Protein AF-A0A8J2K9Z7-F1 (afdb_monomer_lite)

Foldseek 3Di:
DDPPDLLFDPVLCVLVVVVVVVLVVQLVVCVVVVPVQSLLSSCVVLQCADQSKHALVSNLVSCPPSGDPLLSVLLSVQLQVQCVVVPGMAHNPHPSVSSVSSVVSSVVCSSVSRNVSPVD

Structure (mmCIF, N/CA/C/O backbone):
data_AF-A0A8J2K9Z7-F1
#
_entry.id   AF-A0A8J2K9Z7-F1
#
loop_
_atom_site.group_PDB
_atom_site.id
_atom_site.type_symbol
_atom_site.label_atom_id
_atom_site.label_alt_id
_atom_site.label_comp_id
_atom_site.label_asym_id
_atom_site.label_entity_id
_atom_site.label_seq_id
_atom_site.pdbx_PDB_ins_code
_atom_site.Cartn_x
_atom_site.Cartn_y
_atom_site.Cartn_z
_atom_site.occupancy
_atom_site.B_iso_or_equiv
_atom_site.auth_seq_id
_atom_site.auth_comp_id
_atom_site.auth_asym_id
_atom_site.auth_atom_id
_atom_site.pdbx_PDB_model_num
ATOM 1 N N . MET A 1 1 ? -10.405 -29.366 17.379 1.00 35.78 1 MET A N 1
ATOM 2 C CA . MET A 1 1 ? -9.285 -28.418 17.235 1.00 35.78 1 MET A CA 1
ATOM 3 C C . MET A 1 1 ? -9.910 -27.042 17.168 1.00 35.78 1 MET A C 1
ATOM 5 O O . MET A 1 1 ? -10.552 -26.728 16.178 1.00 35.78 1 MET A O 1
ATOM 9 N N . ILE A 1 2 ? -9.895 -26.342 18.298 1.00 34.09 2 ILE A N 1
ATOM 10 C CA . ILE A 1 2 ? -10.488 -25.017 18.473 1.00 34.09 2 ILE A CA 1
ATOM 11 C C . ILE A 1 2 ? -9.358 -24.040 18.158 1.00 34.09 2 ILE A C 1
ATOM 13 O O . ILE A 1 2 ? -8.283 -24.166 18.738 1.00 34.09 2 ILE A O 1
ATOM 17 N N . ILE A 1 3 ? -9.560 -23.146 17.193 1.00 38.78 3 ILE A N 1
ATOM 18 C CA . ILE A 1 3 ? -8.628 -22.043 16.952 1.00 38.78 3 ILE A CA 1
ATOM 19 C C . ILE A 1 3 ? -8.895 -21.029 18.068 1.00 38.78 3 ILE A C 1
ATOM 21 O O . ILE A 1 3 ? -9.801 -20.206 17.965 1.00 38.78 3 ILE A O 1
ATOM 25 N N . GLU A 1 4 ? -8.180 -21.162 19.182 1.00 43.41 4 GLU A N 1
ATOM 26 C CA . GLU A 1 4 ? -8.086 -20.119 20.201 1.00 43.41 4 GLU A CA 1
ATOM 27 C C . GLU A 1 4 ? -6.986 -19.133 19.781 1.00 43.41 4 GLU A C 1
ATOM 29 O O . GLU A 1 4 ? -5.875 -19.543 19.452 1.00 43.41 4 GLU A O 1
ATOM 34 N N . HIS A 1 5 ? -7.329 -17.841 19.822 1.00 41.16 5 HIS A N 1
ATOM 35 C CA . HIS A 1 5 ? -6.440 -16.673 19.748 1.00 41.16 5 HIS A CA 1
ATOM 36 C C . HIS A 1 5 ? -5.947 -16.219 18.363 1.00 41.16 5 HIS A C 1
ATOM 38 O O . HIS A 1 5 ? -4.754 -16.212 18.080 1.00 41.16 5 HIS A O 1
ATOM 44 N N . ALA A 1 6 ? -6.862 -15.655 17.566 1.00 42.09 6 ALA A N 1
ATOM 45 C CA . ALA A 1 6 ? -6.527 -14.424 16.847 1.00 42.09 6 ALA A CA 1
ATOM 46 C C . ALA A 1 6 ? -6.700 -13.259 17.837 1.00 42.09 6 ALA A C 1
ATOM 48 O O . ALA A 1 6 ? -7.759 -13.105 18.444 1.00 42.09 6 ALA A O 1
ATOM 49 N N . HIS A 1 7 ? -5.634 -12.502 18.071 1.00 45.41 7 HIS A N 1
ATOM 50 C CA . HIS A 1 7 ? -5.549 -11.464 19.100 1.00 45.41 7 HIS A CA 1
ATOM 51 C C . HIS A 1 7 ? -5.828 -10.041 18.579 1.00 45.41 7 HIS A C 1
ATOM 53 O O . HIS A 1 7 ? -5.523 -9.076 19.286 1.00 45.41 7 HIS A O 1
ATOM 59 N N . GLY A 1 8 ? -6.480 -9.935 17.414 1.00 51.53 8 GLY A N 1
ATOM 60 C CA . GLY A 1 8 ? -7.026 -8.700 16.847 1.00 51.53 8 GLY A CA 1
ATOM 61 C C . GLY A 1 8 ? -8.549 -8.637 17.005 1.00 51.53 8 GLY A C 1
ATOM 62 O O . GLY A 1 8 ? -9.208 -9.673 17.111 1.00 51.53 8 GLY A O 1
ATOM 63 N N . SER A 1 9 ? -9.133 -7.432 17.035 1.00 63.84 9 SER A N 1
ATOM 64 C CA . SER A 1 9 ? -10.600 -7.305 17.073 1.00 63.84 9 SER A CA 1
ATOM 65 C C . SER A 1 9 ? -11.218 -7.989 15.844 1.00 63.84 9 SER A C 1
ATOM 67 O O . SER A 1 9 ? -10.795 -7.691 14.722 1.00 63.84 9 SER A O 1
ATOM 69 N N . PRO A 1 10 ? -12.230 -8.864 16.010 1.00 68.69 10 PRO A N 1
ATOM 70 C CA . PRO A 1 10 ? -12.949 -9.490 14.898 1.00 68.69 10 PRO A CA 1
ATOM 71 C C . PRO A 1 10 ? -13.493 -8.482 13.877 1.00 68.69 10 PRO A C 1
ATOM 73 O O . PRO A 1 10 ? -13.599 -8.795 12.695 1.00 68.69 10 PRO A O 1
ATOM 76 N N . GLU A 1 11 ? -13.802 -7.262 14.321 1.00 70.88 11 GLU A N 1
ATOM 77 C CA . GLU A 1 11 ? -14.280 -6.164 13.477 1.00 70.88 11 GLU A CA 1
ATOM 78 C C . GLU A 1 11 ? -13.169 -5.637 12.557 1.00 70.88 11 GLU A C 1
ATOM 80 O O . GLU A 1 11 ? -13.410 -5.425 11.371 1.00 70.88 11 GLU A O 1
ATOM 85 N N . CYS A 1 12 ? -11.934 -5.528 13.069 1.00 76.19 12 CYS A N 1
ATOM 86 C CA . CYS A 1 12 ? -10.768 -5.145 12.269 1.00 76.19 12 CYS A CA 1
ATOM 87 C C . CYS A 1 12 ? -10.504 -6.150 11.155 1.00 76.19 12 CYS A C 1
ATOM 89 O O . CYS A 1 12 ? -10.353 -5.783 9.994 1.00 76.19 12 CYS A O 1
ATOM 91 N N . LEU A 1 13 ? -10.473 -7.434 11.521 1.00 76.06 13 LEU A N 1
ATOM 92 C CA . LEU A 1 13 ? -10.201 -8.515 10.582 1.00 76.06 13 LEU A CA 1
ATOM 93 C C . LEU A 1 13 ? -11.316 -8.643 9.539 1.00 76.06 13 LEU A C 1
ATOM 95 O O . LEU A 1 13 ? -11.035 -8.992 8.398 1.00 76.06 13 LEU A O 1
ATOM 99 N N . ALA A 1 14 ? -12.562 -8.321 9.895 1.00 82.31 14 ALA A N 1
ATOM 100 C CA . ALA A 1 14 ? -13.673 -8.298 8.949 1.00 82.31 14 ALA A CA 1
ATOM 101 C C . ALA A 1 14 ? -13.599 -7.113 7.968 1.00 82.31 14 ALA A C 1
ATOM 103 O O . ALA A 1 14 ? -13.852 -7.301 6.779 1.00 82.31 14 ALA A O 1
ATOM 104 N N . GLU A 1 15 ? -13.262 -5.902 8.432 1.00 82.69 15 GLU A N 1
ATOM 105 C CA . GLU A 1 15 ? -13.052 -4.747 7.546 1.00 82.69 15 GLU A CA 1
ATOM 106 C C . GLU A 1 15 ? -11.866 -4.977 6.611 1.00 82.69 15 GLU A C 1
ATOM 108 O O . GLU A 1 15 ? -12.018 -4.883 5.393 1.00 82.69 15 GLU A O 1
ATOM 113 N N . LEU A 1 16 ? -10.717 -5.340 7.181 1.00 83.94 16 LEU A N 1
ATOM 114 C CA . LEU A 1 16 ? -9.492 -5.585 6.437 1.00 83.94 16 LEU A CA 1
ATOM 115 C C . LEU A 1 16 ? -9.638 -6.780 5.489 1.00 83.94 16 LEU A C 1
ATOM 117 O O . LEU A 1 16 ? -9.199 -6.701 4.350 1.00 83.94 16 LEU A O 1
ATOM 121 N N . GLY A 1 17 ? -10.291 -7.861 5.925 1.00 85.56 17 GLY A N 1
ATOM 122 C CA . GLY A 1 17 ? -10.502 -9.064 5.120 1.00 85.56 17 GLY A CA 1
ATOM 123 C C . GLY A 1 17 ? -11.239 -8.785 3.810 1.00 85.56 17 GLY A C 1
ATOM 124 O O . GLY A 1 17 ? -10.820 -9.273 2.768 1.00 85.56 17 GLY A O 1
ATOM 125 N N . ARG A 1 18 ? -12.272 -7.928 3.832 1.00 86.06 18 ARG A N 1
ATOM 126 C CA . ARG A 1 18 ? -12.992 -7.537 2.605 1.00 86.06 18 ARG A CA 1
ATOM 127 C C . ARG A 1 18 ? -12.099 -6.804 1.607 1.00 86.06 18 ARG A C 1
ATOM 129 O O . ARG A 1 18 ? -12.201 -7.056 0.413 1.00 86.06 18 ARG A O 1
ATOM 136 N N . GLU A 1 19 ? -11.237 -5.909 2.084 1.00 88.56 19 GLU A N 1
ATOM 137 C CA . GLU A 1 19 ? -10.293 -5.206 1.207 1.00 88.56 19 GLU A CA 1
ATOM 138 C C . GLU A 1 19 ? -9.169 -6.135 0.732 1.00 88.56 19 GLU A C 1
ATOM 140 O O . GLU A 1 19 ? -8.747 -6.053 -0.418 1.00 88.56 19 GLU A O 1
ATOM 145 N N . LEU A 1 20 ? -8.716 -7.065 1.578 1.00 87.81 20 LEU A N 1
ATOM 146 C CA . LEU A 1 20 ? -7.713 -8.060 1.201 1.00 87.81 20 LEU A CA 1
ATOM 147 C C . LEU A 1 2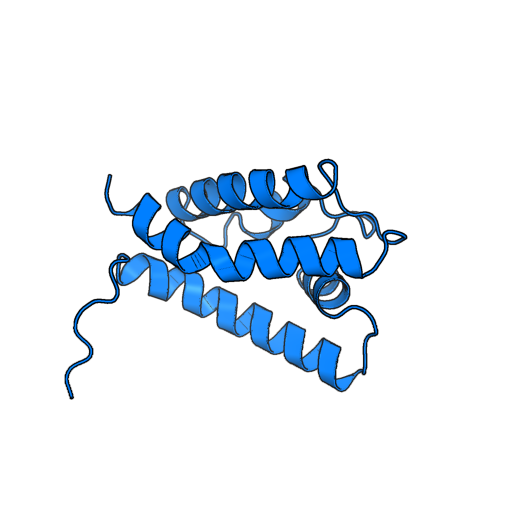0 ? -8.209 -9.007 0.112 1.00 87.81 20 LEU A C 1
ATOM 149 O O . LEU A 1 20 ? -7.418 -9.352 -0.759 1.00 87.81 20 LEU A O 1
ATOM 153 N N . ASP A 1 21 ? -9.490 -9.380 0.107 1.00 89.50 21 ASP A N 1
ATOM 154 C CA . ASP A 1 21 ? -10.071 -10.182 -0.975 1.00 89.50 21 ASP A CA 1
ATOM 155 C C . ASP A 1 21 ? -9.989 -9.448 -2.328 1.00 89.50 21 ASP A C 1
ATOM 157 O O . ASP A 1 21 ? -9.654 -10.053 -3.349 1.00 89.50 21 ASP A O 1
ATOM 161 N N . VAL A 1 22 ? -10.243 -8.131 -2.339 1.00 89.69 22 VAL A N 1
ATOM 162 C CA . VAL A 1 22 ? -10.120 -7.289 -3.545 1.00 89.69 22 VAL A CA 1
ATOM 163 C C . VAL A 1 22 ? -8.663 -7.214 -3.999 1.00 89.69 22 VAL A C 1
ATOM 165 O O . VAL A 1 22 ? -8.361 -7.498 -5.158 1.00 89.69 22 VAL A O 1
ATOM 168 N N . VAL A 1 23 ? -7.748 -6.910 -3.077 1.00 92.12 23 VAL A N 1
ATOM 169 C CA . VAL A 1 23 ? -6.309 -6.824 -3.366 1.00 92.12 23 VAL A CA 1
ATOM 170 C C . VAL A 1 23 ? -5.759 -8.170 -3.849 1.00 92.12 23 VAL A C 1
ATOM 172 O O . VAL A 1 23 ? -4.943 -8.205 -4.770 1.00 92.12 23 VAL A O 1
ATOM 175 N N . TRP A 1 24 ? -6.220 -9.285 -3.275 1.00 93.06 24 TRP A N 1
ATOM 176 C CA . TRP A 1 24 ? -5.821 -10.630 -3.683 1.00 93.06 24 TRP A CA 1
ATOM 177 C C . TRP A 1 24 ? -6.277 -10.954 -5.107 1.00 93.06 24 TRP A C 1
ATOM 179 O O . TRP A 1 24 ? -5.483 -11.453 -5.902 1.00 93.06 24 TRP A O 1
ATOM 189 N N . ALA A 1 25 ? -7.513 -10.604 -5.473 1.00 95.50 25 ALA A N 1
ATOM 190 C CA . ALA A 1 25 ? -7.996 -10.774 -6.842 1.00 95.50 25 ALA A CA 1
ATOM 191 C C . ALA A 1 25 ? -7.156 -9.964 -7.850 1.00 95.50 25 ALA A C 1
ATOM 193 O O . ALA A 1 25 ? -6.818 -10.459 -8.930 1.00 95.50 25 ALA A O 1
ATOM 194 N N . THR A 1 26 ? -6.761 -8.740 -7.490 1.00 96.44 26 THR A N 1
ATOM 195 C CA . THR A 1 26 ? -5.871 -7.911 -8.316 1.00 96.44 26 THR A CA 1
ATOM 196 C C . THR A 1 26 ? -4.468 -8.516 -8.424 1.00 96.44 26 THR A C 1
ATOM 198 O O . THR A 1 26 ? -3.901 -8.559 -9.519 1.00 96.44 26 THR A O 1
ATOM 201 N N . TRP A 1 27 ? -3.928 -9.053 -7.328 1.00 95.56 27 TRP A N 1
ATOM 202 C CA . TRP A 1 27 ? -2.656 -9.775 -7.318 1.00 95.56 27 TRP A CA 1
ATOM 203 C C . TRP A 1 27 ? -2.689 -11.006 -8.237 1.00 95.56 27 TRP A C 1
ATOM 205 O O . TRP A 1 27 ? -1.786 -11.196 -9.054 1.00 95.56 27 TRP A O 1
ATOM 215 N N . GLU A 1 28 ? -3.749 -11.817 -8.171 1.00 97.06 28 GLU A N 1
ATOM 216 C CA . GLU A 1 28 ? -3.953 -12.966 -9.062 1.00 97.06 28 GLU A CA 1
ATOM 217 C C . GLU A 1 28 ? -4.034 -12.557 -10.534 1.00 97.06 28 GLU A C 1
ATOM 219 O O . GLU A 1 28 ? -3.444 -13.227 -11.385 1.00 97.06 28 GLU A O 1
ATOM 224 N N . ALA A 1 29 ? -4.689 -11.435 -10.844 1.00 97.56 29 ALA A N 1
ATOM 225 C CA . ALA A 1 29 ? -4.716 -10.895 -12.200 1.00 97.56 29 ALA A CA 1
ATOM 226 C C . ALA A 1 29 ? -3.309 -10.495 -12.683 1.00 97.56 29 ALA A C 1
ATOM 228 O O . ALA A 1 29 ? -2.901 -10.879 -13.780 1.00 97.56 29 ALA A O 1
ATOM 229 N N . CYS A 1 30 ? -2.530 -9.798 -11.850 1.00 97.12 30 CYS A N 1
ATOM 230 C CA . CYS A 1 30 ? -1.137 -9.458 -12.153 1.00 97.12 30 CYS A CA 1
ATOM 231 C C . CYS A 1 30 ? -0.266 -10.710 -12.370 1.00 97.12 30 CYS A C 1
ATOM 233 O O . CYS A 1 30 ? 0.548 -10.744 -13.297 1.00 97.12 30 CYS A O 1
ATOM 235 N N . MET A 1 31 ? -0.459 -11.756 -11.558 1.00 96.62 31 MET A N 1
ATOM 236 C CA . MET A 1 31 ? 0.226 -13.042 -11.724 1.00 96.62 31 MET A CA 1
ATOM 237 C C . MET A 1 31 ? -0.153 -13.739 -13.032 1.00 96.62 31 MET A C 1
ATOM 239 O O . MET A 1 31 ? 0.731 -14.209 -13.745 1.00 96.62 31 MET A O 1
ATOM 243 N N . ALA A 1 32 ? -1.444 -13.796 -13.368 1.00 97.44 32 ALA A N 1
ATOM 244 C CA . ALA A 1 32 ? -1.935 -14.445 -14.586 1.00 97.44 32 ALA A CA 1
ATOM 245 C C . ALA A 1 32 ? -1.386 -13.785 -15.862 1.00 97.44 32 ALA A C 1
ATOM 247 O O . ALA A 1 32 ? -1.151 -14.454 -16.870 1.00 97.44 32 ALA A O 1
ATOM 248 N N . GLU A 1 33 ? -1.133 -12.480 -15.802 1.00 97.19 33 GLU A N 1
ATOM 249 C CA . GLU A 1 33 ? -0.514 -11.704 -16.876 1.00 97.19 33 GLU A CA 1
ATOM 250 C C . GLU A 1 33 ? 1.024 -11.797 -16.893 1.00 97.19 33 GLU A C 1
ATOM 252 O O . GLU A 1 33 ? 1.665 -11.231 -17.776 1.00 97.19 33 GLU A O 1
ATOM 257 N N . ASN A 1 34 ? 1.628 -12.558 -15.972 1.00 94.88 34 ASN A N 1
ATOM 258 C CA . ASN A 1 34 ? 3.077 -12.701 -15.793 1.00 94.88 34 ASN A CA 1
ATOM 259 C C . ASN A 1 34 ? 3.792 -11.354 -15.596 1.00 94.88 34 ASN A C 1
ATOM 261 O O . ASN A 1 34 ? 4.884 -11.140 -16.131 1.00 94.88 34 ASN A O 1
ATOM 265 N N . HIS A 1 35 ? 3.184 -10.434 -14.839 1.00 95.06 35 HIS A N 1
ATOM 266 C CA . HIS A 1 35 ? 3.838 -9.166 -14.529 1.00 95.06 35 HIS A CA 1
ATOM 267 C C . HIS A 1 35 ? 5.157 -9.406 -13.769 1.00 95.06 35 HIS A C 1
ATOM 269 O O . HIS A 1 35 ? 5.176 -10.161 -12.797 1.00 95.06 35 HIS A O 1
ATOM 275 N N . PRO A 1 36 ? 6.258 -8.735 -14.161 1.00 88.94 36 PRO A N 1
ATOM 276 C CA . PRO A 1 36 ? 7.577 -8.953 -13.563 1.00 88.94 36 PRO A CA 1
ATOM 277 C C . PRO A 1 36 ? 7.694 -8.406 -12.134 1.00 88.94 36 PRO A C 1
ATOM 279 O O . PRO A 1 36 ? 8.592 -8.804 -11.403 1.00 88.94 36 PRO A O 1
ATOM 282 N N . CYS A 1 37 ? 6.798 -7.496 -11.744 1.00 94.06 37 CYS A N 1
ATOM 283 C CA . CYS A 1 37 ? 6.745 -6.883 -10.424 1.00 94.06 37 CYS A CA 1
ATOM 284 C C . CYS A 1 37 ? 5.299 -6.900 -9.924 1.00 94.06 37 CYS A C 1
ATOM 286 O O . CYS A 1 37 ? 4.507 -6.001 -10.224 1.00 94.06 37 CYS A O 1
ATOM 288 N N . LEU A 1 38 ? 4.930 -7.955 -9.199 1.00 95.25 38 LEU A N 1
ATOM 289 C CA . LEU A 1 38 ? 3.554 -8.149 -8.736 1.00 95.25 38 LEU A CA 1
ATOM 290 C C . LEU A 1 38 ? 3.080 -7.054 -7.766 1.00 95.25 38 LEU A C 1
ATOM 292 O O . LEU A 1 38 ? 1.973 -6.550 -7.974 1.00 95.25 38 LE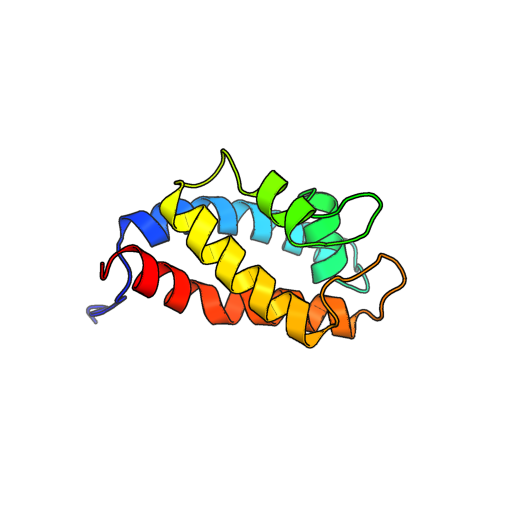U A O 1
ATOM 296 N N . PRO A 1 39 ? 3.878 -6.612 -6.769 1.00 95.44 39 PRO A N 1
ATOM 297 C CA . PRO A 1 39 ? 3.448 -5.541 -5.874 1.00 95.44 39 PRO A CA 1
ATOM 298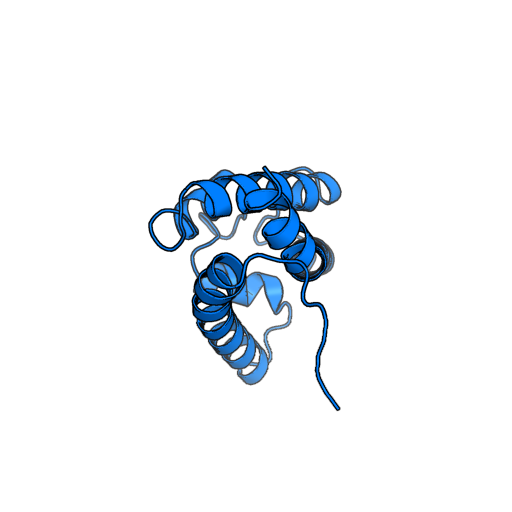 C C . PRO A 1 39 ? 3.215 -4.227 -6.622 1.00 95.44 39 PRO A C 1
ATOM 300 O O . PRO A 1 39 ? 2.187 -3.594 -6.411 1.00 95.44 39 PRO A O 1
ATOM 303 N N . GLN A 1 40 ? 4.107 -3.853 -7.548 1.00 96.56 40 GLN A N 1
ATOM 304 C CA . GLN A 1 40 ? 3.926 -2.656 -8.375 1.00 96.56 40 GLN A CA 1
ATOM 305 C C . GLN A 1 40 ? 2.625 -2.726 -9.178 1.00 96.56 40 GLN A C 1
ATOM 307 O O . GLN A 1 40 ? 1.792 -1.833 -9.058 1.00 96.56 40 GLN A O 1
ATOM 312 N N . CYS A 1 41 ? 2.415 -3.814 -9.929 1.00 97.19 41 CYS A N 1
ATOM 313 C CA . CYS A 1 41 ? 1.194 -4.005 -10.713 1.00 97.19 41 CYS A CA 1
ATOM 314 C C . CYS A 1 41 ? -0.066 -3.916 -9.839 1.00 97.19 41 CYS A C 1
ATOM 316 O O . CYS A 1 41 ? -1.042 -3.268 -10.216 1.00 97.19 41 CYS A O 1
ATOM 318 N N . THR A 1 42 ? -0.031 -4.528 -8.653 1.00 96.50 42 THR A N 1
ATOM 319 C CA . THR A 1 42 ? -1.167 -4.531 -7.726 1.00 96.50 42 THR A CA 1
ATOM 320 C C . THR A 1 42 ? -1.470 -3.120 -7.234 1.00 96.50 42 THR A C 1
ATOM 322 O O . THR A 1 42 ? -2.606 -2.665 -7.323 1.00 96.50 42 THR A O 1
ATOM 325 N N . PHE A 1 43 ? -0.457 -2.385 -6.775 1.00 95.62 43 PHE A N 1
ATOM 326 C CA . PHE A 1 43 ? -0.647 -1.026 -6.279 1.00 95.62 43 PHE A CA 1
ATOM 327 C C . PHE A 1 43 ? -1.082 -0.039 -7.360 1.00 95.62 43 PHE A C 1
ATOM 329 O O . PHE A 1 43 ? -1.920 0.822 -7.089 1.00 95.62 43 PHE A O 1
ATOM 336 N N . GLU A 1 44 ? -0.549 -0.165 -8.573 1.00 96.00 44 GLU A N 1
ATOM 337 C CA . GLU A 1 44 ? -0.964 0.652 -9.713 1.00 96.00 44 GLU A CA 1
ATOM 338 C C . GLU A 1 44 ? -2.434 0.395 -10.070 1.00 96.00 44 GLU A C 1
ATOM 340 O O . GLU A 1 44 ? -3.200 1.345 -10.232 1.00 96.00 44 GLU A O 1
ATOM 345 N N . ARG A 1 45 ? -2.858 -0.876 -10.133 1.00 96.06 45 ARG A N 1
ATOM 346 C CA . ARG A 1 45 ? -4.246 -1.253 -10.460 1.00 96.06 45 ARG A CA 1
ATOM 347 C C . ARG A 1 45 ? -5.243 -0.879 -9.380 1.00 96.06 45 ARG A C 1
ATOM 349 O O . ARG A 1 45 ? -6.351 -0.460 -9.703 1.00 96.06 45 ARG A O 1
ATOM 356 N N . GLU A 1 46 ? -4.847 -0.992 -8.118 1.00 94.38 46 GLU A N 1
ATOM 357 C CA . GLU A 1 46 ? -5.669 -0.515 -7.015 1.00 94.38 46 GLU A CA 1
ATOM 358 C C . GLU A 1 46 ? -5.764 1.016 -7.005 1.00 94.38 46 GLU A C 1
ATOM 360 O O . GLU A 1 46 ? -6.716 1.556 -6.457 1.00 94.38 46 GLU A O 1
ATOM 365 N N . GLY A 1 47 ? -4.840 1.742 -7.641 1.00 94.00 47 GLY A N 1
ATOM 366 C CA . GLY A 1 47 ? -4.809 3.206 -7.598 1.00 94.00 47 GLY A CA 1
ATOM 367 C C . GLY A 1 47 ? -4.109 3.756 -6.353 1.00 94.00 47 GLY A C 1
ATOM 368 O O . GLY A 1 47 ? -4.321 4.905 -5.977 1.00 94.00 47 GLY A O 1
ATOM 369 N N . ALA A 1 48 ? -3.241 2.960 -5.721 1.00 94.94 48 ALA A N 1
ATOM 370 C CA . ALA A 1 48 ? -2.397 3.376 -4.595 1.00 94.94 48 ALA A CA 1
ATOM 371 C C . ALA A 1 48 ? -1.156 4.190 -5.029 1.00 94.94 48 ALA A C 1
ATOM 373 O O . ALA A 1 48 ? -0.307 4.544 -4.203 1.00 94.94 48 ALA A O 1
ATOM 374 N N . THR A 1 49 ? -1.038 4.496 -6.321 1.00 95.88 49 THR A N 1
ATOM 375 C CA . THR A 1 49 ? 0.051 5.274 -6.923 1.00 95.88 49 THR A CA 1
ATOM 376 C C . THR A 1 49 ? -0.485 6.528 -7.606 1.00 95.88 49 THR A C 1
ATOM 378 O O . THR A 1 49 ? -1.544 6.476 -8.227 1.00 95.88 49 THR A O 1
ATOM 381 N N . ASP A 1 50 ? 0.284 7.614 -7.589 1.00 95.19 50 ASP A N 1
ATOM 382 C CA . ASP A 1 50 ? 0.055 8.802 -8.417 1.00 95.19 50 ASP A CA 1
ATOM 383 C C . ASP A 1 50 ? 1.164 8.901 -9.474 1.00 95.19 50 ASP A C 1
ATOM 385 O O . ASP A 1 50 ? 2.351 8.934 -9.141 1.00 95.19 50 ASP A O 1
ATOM 389 N N . GLY A 1 51 ? 0.797 8.842 -10.757 1.00 91.88 51 GLY A N 1
ATOM 390 C CA . GLY A 1 51 ? 1.764 8.804 -11.860 1.00 91.88 51 GLY A CA 1
ATOM 391 C C . GLY A 1 51 ? 2.770 7.644 -11.773 1.00 91.88 51 GLY A C 1
ATOM 392 O O . GLY A 1 51 ? 3.940 7.829 -12.100 1.00 91.88 51 GLY A O 1
ATOM 393 N N . GLY A 1 52 ? 2.346 6.477 -11.269 1.00 94.50 52 GLY A N 1
ATOM 394 C CA . GLY A 1 52 ? 3.211 5.307 -11.050 1.00 94.50 52 GLY A CA 1
ATOM 395 C C . GLY A 1 52 ? 4.152 5.431 -9.844 1.00 94.50 52 GLY A C 1
ATOM 396 O O . GLY A 1 52 ? 4.993 4.568 -9.622 1.00 94.50 52 GLY A O 1
ATOM 397 N N . THR A 1 53 ? 4.027 6.496 -9.048 1.00 96.31 53 THR A N 1
ATOM 398 C CA . THR A 1 53 ? 4.783 6.664 -7.804 1.00 96.31 53 THR A CA 1
ATOM 399 C C . THR A 1 53 ? 3.893 6.395 -6.603 1.00 96.31 53 THR A C 1
ATOM 401 O O . THR A 1 53 ? 2.842 7.011 -6.431 1.00 96.31 53 THR A O 1
ATOM 404 N N . MET A 1 54 ? 4.334 5.494 -5.735 1.00 96.75 54 MET A N 1
ATOM 405 C CA . MET A 1 54 ? 3.747 5.284 -4.424 1.00 96.75 54 MET A CA 1
ATOM 406 C C . MET A 1 54 ? 4.373 6.227 -3.399 1.00 96.75 54 MET A C 1
ATOM 408 O O . MET A 1 54 ? 5.585 6.229 -3.172 1.00 96.75 54 MET A O 1
ATOM 412 N N . THR A 1 55 ? 3.515 6.981 -2.722 1.00 97.06 55 THR A N 1
ATOM 413 C CA . THR A 1 55 ? 3.839 7.782 -1.541 1.00 97.06 55 THR A CA 1
ATOM 414 C C . THR A 1 55 ? 2.855 7.451 -0.425 1.00 97.06 55 THR A C 1
ATOM 416 O O . THR A 1 55 ? 1.809 6.848 -0.671 1.00 97.06 55 THR A O 1
ATOM 419 N N . LEU A 1 56 ? 3.133 7.911 0.798 1.00 96.81 56 LEU A N 1
ATOM 420 C CA . LEU A 1 56 ? 2.134 7.844 1.864 1.00 96.81 56 LEU A CA 1
ATOM 421 C C . LEU A 1 56 ? 0.833 8.543 1.440 1.00 96.81 56 LEU A C 1
ATOM 423 O O . LEU A 1 56 ? -0.241 8.014 1.669 1.00 96.81 56 LEU A O 1
ATOM 427 N N . GLY A 1 57 ? 0.919 9.689 0.755 1.00 96.19 57 GLY A N 1
ATOM 428 C CA . GLY A 1 57 ? -0.260 10.439 0.315 1.00 96.19 57 GLY A CA 1
ATOM 429 C C . GLY A 1 57 ? -1.140 9.679 -0.683 1.00 96.19 57 GLY A C 1
ATOM 430 O O . GLY A 1 57 ? -2.360 9.666 -0.516 1.00 96.19 57 GLY A O 1
ATOM 431 N N . SER A 1 58 ? -0.541 9.028 -1.688 1.00 96.06 58 SER A N 1
ATOM 432 C CA . SER A 1 58 ? -1.291 8.233 -2.674 1.00 96.06 58 SER A CA 1
ATOM 433 C C . SER A 1 58 ? -1.918 6.988 -2.037 1.00 96.06 58 SER A C 1
ATOM 435 O O . SER A 1 58 ? -3.070 6.672 -2.317 1.00 96.06 58 SER A O 1
ATOM 437 N N . TRP A 1 59 ? -1.209 6.338 -1.109 1.00 94.75 59 TRP A N 1
ATOM 438 C CA . TRP A 1 59 ? -1.747 5.241 -0.302 1.00 94.75 59 TRP A CA 1
ATOM 439 C C . TRP A 1 59 ? -2.922 5.680 0.583 1.00 94.75 59 TRP A C 1
ATOM 441 O O . TRP A 1 59 ? -3.998 5.086 0.526 1.00 94.75 59 TRP A O 1
ATOM 451 N N . SER A 1 60 ? -2.751 6.747 1.368 1.00 94.81 60 SER A N 1
ATOM 452 C CA . SER A 1 60 ? -3.793 7.246 2.268 1.00 94.81 60 SER A CA 1
ATOM 453 C C . SER A 1 60 ? -5.054 7.626 1.499 1.00 94.81 60 SER A C 1
ATOM 455 O O . SER A 1 60 ? -6.163 7.352 1.950 1.00 94.81 60 SER A O 1
ATOM 457 N N . ALA A 1 61 ? -4.907 8.260 0.332 1.00 94.19 61 ALA A N 1
ATOM 458 C CA . ALA A 1 61 ? -6.038 8.615 -0.521 1.00 94.19 61 ALA A CA 1
ATOM 459 C C . ALA A 1 61 ? -6.831 7.381 -0.976 1.00 94.19 61 ALA A C 1
ATOM 461 O O . ALA A 1 61 ? -8.053 7.455 -1.076 1.00 94.19 61 ALA A O 1
ATOM 462 N N . GLN A 1 62 ? -6.145 6.260 -1.199 1.00 91.69 62 GLN A N 1
ATOM 463 C CA . GLN A 1 62 ? -6.745 5.019 -1.664 1.00 91.69 62 GLN A CA 1
ATOM 464 C C . GLN A 1 62 ? -7.543 4.283 -0.576 1.00 91.69 62 GLN A C 1
ATOM 466 O O . GLN A 1 62 ? -8.623 3.760 -0.852 1.00 91.69 62 GLN A O 1
ATOM 471 N N . ILE A 1 63 ? -7.034 4.226 0.657 1.00 91.12 63 ILE A N 1
ATOM 472 C CA . ILE A 1 63 ? -7.697 3.481 1.744 1.00 91.12 63 ILE A CA 1
ATOM 473 C C . ILE A 1 63 ? -8.797 4.294 2.446 1.00 91.12 63 ILE A C 1
ATOM 475 O O . ILE A 1 63 ? -9.719 3.731 3.049 1.00 91.12 63 ILE A O 1
ATOM 479 N N . ARG A 1 64 ? -8.738 5.630 2.355 1.00 90.06 64 ARG A N 1
ATOM 480 C CA . ARG A 1 64 ? -9.736 6.522 2.956 1.00 90.06 64 ARG A CA 1
ATOM 481 C C . ARG A 1 64 ? -11.101 6.334 2.305 1.00 90.06 64 ARG A C 1
ATOM 483 O O . ARG A 1 64 ? -11.251 6.390 1.091 1.00 90.06 64 ARG A O 1
ATOM 490 N N . GLY A 1 65 ? -12.121 6.158 3.141 1.00 83.94 65 GLY A N 1
ATOM 491 C CA . GLY A 1 65 ? -13.496 5.914 2.696 1.00 83.94 65 GLY A CA 1
ATOM 492 C C . GLY A 1 65 ? -13.816 4.443 2.416 1.00 83.94 65 GLY A C 1
ATOM 493 O O . GLY A 1 65 ? -14.989 4.126 2.237 1.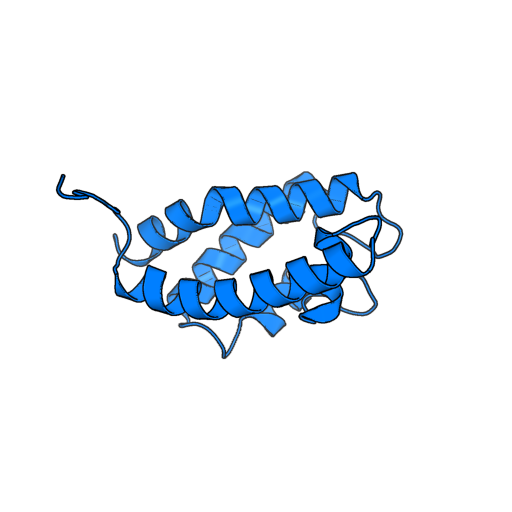00 83.94 65 GLY A O 1
ATOM 494 N N . ARG A 1 66 ? -12.811 3.555 2.437 1.00 88.00 66 ARG A N 1
ATOM 495 C CA . ARG A 1 66 ? -12.994 2.094 2.390 1.00 88.00 66 ARG A CA 1
ATOM 496 C C . ARG A 1 66 ? -12.965 1.470 3.782 1.00 88.00 66 ARG A C 1
ATOM 498 O O . ARG A 1 66 ? -13.744 0.573 4.085 1.00 88.00 66 ARG A O 1
ATOM 505 N N . LEU A 1 67 ? -12.096 1.997 4.642 1.00 88.31 67 LEU A N 1
ATOM 506 C CA . LEU A 1 67 ? -11.866 1.508 5.999 1.00 88.31 67 LEU A CA 1
ATOM 507 C C . LEU A 1 67 ? -12.287 2.542 7.048 1.00 88.31 67 LEU A C 1
ATOM 509 O O . LEU A 1 67 ? -12.385 3.743 6.768 1.00 88.31 67 LEU A O 1
ATOM 513 N N . SER A 1 68 ? -12.512 2.085 8.280 1.00 88.44 68 SER A N 1
ATOM 514 C CA . SER A 1 68 ? -12.713 2.976 9.425 1.00 88.44 68 SER A CA 1
ATOM 515 C C . SER A 1 68 ? -11.504 3.894 9.661 1.00 88.44 68 SER A C 1
ATOM 517 O O . SER A 1 68 ? -10.363 3.559 9.339 1.00 88.44 68 SER A O 1
ATOM 519 N N . ALA A 1 69 ? -11.740 5.072 10.252 1.00 87.38 69 ALA A N 1
ATOM 520 C CA . ALA A 1 69 ? -10.690 6.073 10.472 1.00 87.38 69 ALA A CA 1
ATOM 521 C C . ALA A 1 69 ? -9.524 5.538 11.326 1.00 87.38 69 ALA A C 1
ATOM 523 O O . ALA A 1 69 ? -8.369 5.753 10.979 1.00 87.38 69 ALA A O 1
ATOM 524 N N . GLY A 1 70 ? -9.815 4.776 12.389 1.00 86.00 70 GLY A N 1
ATOM 525 C CA . GLY A 1 70 ? -8.776 4.190 13.242 1.00 86.00 70 GLY A CA 1
ATOM 526 C C . GLY A 1 70 ? -7.905 3.162 12.513 1.00 86.00 70 GLY A C 1
ATOM 527 O O . GLY A 1 70 ? -6.695 3.122 12.727 1.00 86.00 70 GLY A O 1
ATOM 528 N N . LEU A 1 71 ? -8.500 2.369 11.616 1.00 86.94 71 LEU A N 1
ATOM 529 C CA . LEU A 1 71 ? -7.757 1.422 10.787 1.00 86.94 71 LEU A CA 1
ATOM 530 C C . LEU A 1 71 ? -6.951 2.137 9.695 1.00 86.94 71 LEU A C 1
ATOM 532 O O . LEU A 1 71 ? -5.804 1.766 9.454 1.00 86.94 71 LEU A O 1
ATOM 536 N N . CYS A 1 72 ? -7.503 3.199 9.097 1.00 90.88 72 CYS A N 1
ATOM 537 C CA . CYS A 1 72 ? -6.766 4.056 8.167 1.00 90.88 72 CYS A CA 1
ATOM 538 C C . CYS A 1 72 ? -5.514 4.643 8.826 1.00 90.88 72 CYS A C 1
ATOM 540 O O . CYS A 1 72 ? -4.428 4.515 8.274 1.00 90.88 72 CYS A O 1
ATOM 542 N N . ASP A 1 73 ? -5.644 5.224 10.022 1.00 90.44 73 ASP A N 1
ATOM 543 C CA . ASP A 1 73 ? -4.521 5.835 10.742 1.00 90.44 73 ASP A CA 1
ATOM 544 C C . ASP A 1 73 ? -3.422 4.810 11.068 1.00 90.44 73 ASP A C 1
ATOM 546 O O . ASP A 1 73 ? -2.227 5.101 10.963 1.00 90.44 73 ASP A O 1
ATOM 550 N N . ALA A 1 74 ? -3.809 3.589 11.450 1.00 90.19 74 ALA A N 1
ATOM 551 C CA . ALA A 1 74 ? -2.858 2.528 11.760 1.00 90.19 74 ALA A CA 1
ATOM 552 C C . ALA A 1 74 ? -2.154 1.982 10.505 1.00 90.19 74 ALA A C 1
ATOM 554 O O . ALA A 1 74 ? -0.944 1.741 10.544 1.00 90.19 74 ALA A O 1
ATOM 555 N N . LEU A 1 75 ? -2.873 1.842 9.387 1.00 91.88 75 LEU A N 1
ATOM 556 C CA . LEU A 1 75 ? -2.291 1.473 8.095 1.00 91.88 75 LEU A CA 1
ATOM 557 C C . LEU A 1 75 ? -1.401 2.582 7.523 1.00 91.88 75 LEU A C 1
ATOM 559 O O . LEU A 1 75 ? -0.353 2.278 6.967 1.00 91.88 75 LEU A O 1
ATOM 563 N N . ASP A 1 76 ? -1.760 3.856 7.694 1.00 94.62 76 ASP A N 1
ATOM 564 C CA . ASP A 1 76 ? -0.922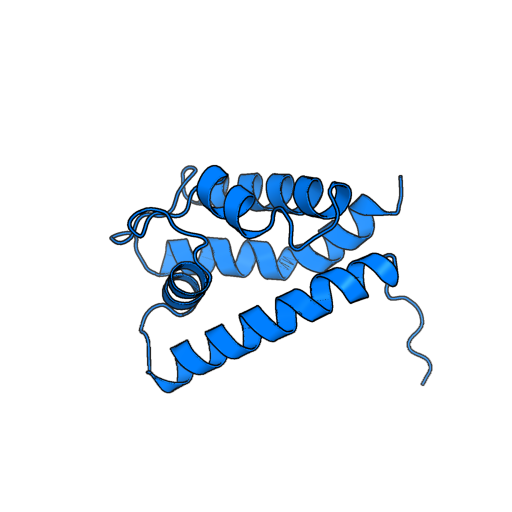 4.998 7.312 1.00 94.62 76 ASP A CA 1
ATOM 565 C C . ASP A 1 76 ? 0.391 5.003 8.112 1.00 94.62 76 ASP A C 1
ATOM 567 O O . ASP A 1 76 ? 1.476 5.139 7.542 1.00 94.62 76 ASP A O 1
ATOM 571 N N . ALA A 1 77 ? 0.319 4.796 9.432 1.00 93.1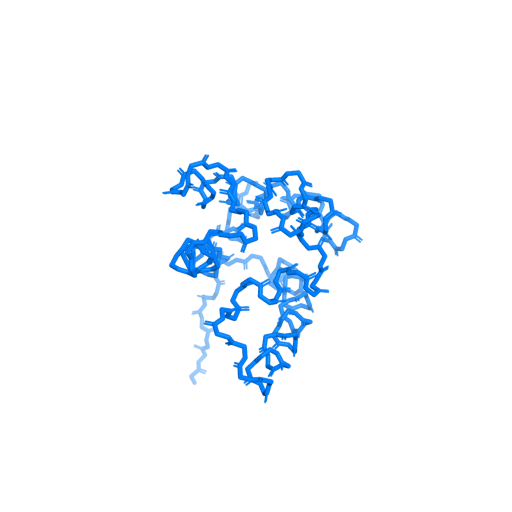2 77 ALA A N 1
ATOM 572 C CA . ALA A 1 77 ? 1.505 4.709 10.284 1.00 93.12 77 ALA A CA 1
ATOM 573 C C . ALA A 1 77 ? 2.409 3.528 9.900 1.00 93.12 77 ALA A C 1
ATOM 575 O O . ALA A 1 77 ? 3.636 3.651 9.923 1.00 93.12 77 ALA A O 1
ATOM 576 N N . ASN A 1 78 ? 1.809 2.396 9.534 1.00 93.88 78 ASN A N 1
ATOM 577 C CA . ASN A 1 78 ? 2.536 1.238 9.047 1.00 93.88 78 ASN A CA 1
ATOM 578 C C . ASN A 1 78 ? 3.192 1.493 7.679 1.00 93.88 78 ASN A C 1
ATOM 580 O O . ASN A 1 78 ? 4.398 1.297 7.532 1.00 93.88 78 ASN A O 1
ATOM 584 N N . MET A 1 79 ? 2.437 2.014 6.712 1.00 95.62 79 MET A N 1
ATOM 585 C CA . MET A 1 79 ? 2.944 2.344 5.382 1.00 95.62 79 MET A CA 1
ATOM 586 C C . MET A 1 79 ? 4.095 3.353 5.452 1.00 95.62 79 MET A C 1
ATOM 588 O O . MET A 1 79 ? 5.098 3.197 4.759 1.00 95.62 79 MET A O 1
ATOM 592 N N . ALA A 1 80 ? 4.008 4.358 6.327 1.00 96.44 80 ALA A N 1
ATOM 593 C CA . ALA A 1 80 ? 5.094 5.312 6.540 1.00 96.44 80 ALA A CA 1
ATOM 594 C C . ALA A 1 80 ? 6.403 4.619 6.972 1.00 96.44 80 ALA A C 1
ATOM 596 O O . ALA A 1 80 ? 7.481 4.985 6.498 1.00 96.44 80 ALA A O 1
ATOM 597 N N . GLN A 1 81 ? 6.320 3.595 7.831 1.00 95.12 81 GLN A N 1
ATOM 598 C CA . GLN A 1 81 ? 7.482 2.795 8.232 1.00 95.12 81 GLN A CA 1
ATOM 599 C C . GLN A 1 81 ? 8.011 1.964 7.061 1.00 95.12 81 GLN A C 1
ATOM 601 O O . GLN A 1 81 ? 9.214 1.991 6.798 1.00 95.12 81 GLN A O 1
ATOM 606 N N . CYS A 1 82 ? 7.131 1.293 6.318 1.00 95.81 82 CYS A N 1
ATOM 607 C CA . CYS A 1 82 ? 7.519 0.489 5.159 1.00 95.81 82 CYS A CA 1
ATOM 608 C C . CYS A 1 82 ? 8.210 1.326 4.075 1.00 95.81 82 CYS A C 1
ATOM 610 O O . CYS A 1 82 ? 9.280 0.959 3.592 1.00 95.81 82 CYS A O 1
ATOM 612 N N . LEU A 1 83 ? 7.663 2.499 3.749 1.00 96.69 83 LEU A N 1
ATOM 613 C CA . LEU A 1 83 ? 8.265 3.417 2.784 1.00 96.69 83 LEU A CA 1
ATOM 614 C C . LEU A 1 83 ? 9.606 3.975 3.269 1.00 96.69 83 LEU A C 1
ATOM 616 O O . LEU A 1 83 ? 10.502 4.194 2.456 1.00 96.69 83 LEU A O 1
ATOM 620 N N . SER A 1 84 ? 9.793 4.181 4.577 1.00 96.06 84 SER A N 1
ATOM 621 C CA . SER A 1 84 ? 11.061 4.697 5.110 1.00 96.06 84 SER A CA 1
ATOM 622 C C . SER A 1 84 ? 12.259 3.786 4.806 1.00 96.06 84 SER A C 1
ATOM 624 O O . SER A 1 84 ? 13.358 4.290 4.571 1.00 96.06 84 SER A O 1
ATOM 626 N N . ALA A 1 85 ? 12.039 2.468 4.712 1.00 92.12 85 ALA A N 1
ATOM 627 C CA . ALA A 1 85 ? 13.075 1.489 4.382 1.00 92.12 85 ALA A CA 1
ATOM 628 C C . ALA A 1 85 ? 13.597 1.620 2.938 1.00 92.12 85 ALA A C 1
ATOM 630 O O . ALA A 1 85 ? 14.712 1.194 2.647 1.00 92.12 85 ALA A O 1
ATOM 631 N N . VAL A 1 86 ? 12.813 2.242 2.054 1.00 95.00 86 VAL A N 1
ATOM 632 C CA . VAL A 1 86 ? 13.122 2.438 0.628 1.00 95.00 86 VAL A CA 1
ATOM 633 C C . VAL A 1 86 ? 13.282 3.919 0.252 1.00 95.00 86 VAL A C 1
ATOM 635 O O . VAL A 1 86 ? 13.271 4.268 -0.923 1.00 95.00 86 VAL A O 1
ATOM 638 N N . GLY A 1 87 ? 13.454 4.810 1.237 1.00 93.75 87 GLY A N 1
ATOM 639 C CA . GLY A 1 87 ? 13.717 6.238 1.002 1.00 93.75 87 GLY A CA 1
ATOM 640 C C . GLY A 1 87 ? 12.480 7.145 0.979 1.00 93.75 87 GLY A C 1
ATOM 641 O O . GLY A 1 87 ? 12.584 8.303 0.587 1.00 93.75 87 GLY A O 1
ATOM 642 N N . GLY A 1 88 ? 11.324 6.653 1.431 1.00 93.62 88 GLY A N 1
ATOM 643 C CA . GLY A 1 88 ? 10.094 7.428 1.650 1.00 93.62 88 GLY A CA 1
ATOM 644 C C . GLY A 1 88 ? 9.062 7.357 0.519 1.00 93.62 88 GLY A C 1
ATOM 645 O O . GLY A 1 88 ? 7.917 7.762 0.718 1.00 93.62 88 GLY A O 1
ATOM 646 N N . SER A 1 89 ? 9.433 6.813 -0.639 1.00 96.06 89 SER A N 1
ATOM 647 C CA . SER A 1 89 ? 8.553 6.599 -1.795 1.00 96.06 89 SER A CA 1
ATOM 648 C C . SER A 1 89 ? 9.140 5.548 -2.733 1.00 96.06 89 SER A C 1
ATOM 650 O O . SER A 1 89 ? 10.359 5.389 -2.771 1.00 96.06 89 SER A O 1
ATOM 652 N N . VAL A 1 90 ? 8.301 4.914 -3.552 1.00 96.44 90 VAL A N 1
ATOM 653 C CA . VAL A 1 90 ? 8.748 4.036 -4.646 1.00 96.44 90 VAL A CA 1
ATOM 654 C C . VAL A 1 90 ? 8.161 4.549 -5.957 1.00 96.44 90 VAL A C 1
ATOM 656 O O . VAL A 1 90 ? 6.948 4.642 -6.095 1.00 96.44 90 VAL A O 1
ATOM 659 N N . GLY A 1 91 ? 9.016 4.949 -6.898 1.00 95.38 91 GLY A N 1
ATOM 660 C CA . GLY A 1 91 ? 8.614 5.409 -8.234 1.00 95.38 91 GLY A CA 1
ATOM 661 C C . GLY A 1 91 ? 8.489 4.273 -9.252 1.00 95.38 91 GLY A C 1
ATOM 662 O O . GLY A 1 91 ? 9.031 3.191 -9.025 1.00 95.38 91 GLY A O 1
ATOM 663 N N . ALA A 1 92 ? 7.859 4.550 -10.396 1.00 91.50 92 ALA A N 1
ATOM 664 C CA . ALA A 1 92 ? 7.623 3.580 -11.473 1.00 91.50 92 ALA A CA 1
ATOM 665 C C . ALA A 1 92 ? 8.909 2.911 -11.992 1.00 91.50 92 ALA A C 1
ATOM 667 O O . ALA A 1 92 ? 8.906 1.721 -12.296 1.00 91.50 92 ALA A O 1
ATOM 668 N N . ASP A 1 93 ? 10.011 3.667 -12.032 1.00 92.69 93 ASP A N 1
ATOM 669 C CA . ASP A 1 93 ? 11.330 3.195 -12.475 1.00 92.69 93 ASP A CA 1
ATOM 670 C C . ASP A 1 93 ? 12.165 2.563 -11.345 1.00 92.69 93 ASP A C 1
ATOM 672 O O . ASP A 1 93 ? 13.334 2.220 -11.539 1.00 92.69 93 ASP A O 1
ATOM 676 N N . SER A 1 94 ? 11.608 2.444 -10.136 1.00 94.69 94 SER A N 1
ATOM 677 C CA . SER A 1 94 ? 12.321 1.819 -9.020 1.00 94.69 94 SER A CA 1
ATOM 678 C C . SER A 1 94 ? 12.509 0.325 -9.278 1.00 94.69 94 SER A C 1
ATOM 680 O O . SER A 1 94 ? 11.618 -0.313 -9.842 1.00 94.69 94 SER A O 1
ATOM 682 N N . PRO A 1 95 ? 13.616 -0.273 -8.801 1.00 95.62 95 PRO A N 1
ATOM 683 C CA . PRO A 1 95 ? 13.792 -1.718 -8.850 1.00 95.62 95 PRO A CA 1
ATOM 684 C C . PRO A 1 95 ? 12.605 -2.452 -8.220 1.00 95.62 95 PRO A C 1
ATOM 686 O O . PRO A 1 95 ? 12.062 -2.003 -7.207 1.00 95.62 95 PRO A O 1
ATOM 689 N N . CYS A 1 96 ? 12.242 -3.609 -8.778 1.00 95.50 96 CYS A N 1
ATOM 690 C CA . CYS A 1 96 ? 11.155 -4.439 -8.252 1.00 95.50 96 CYS A CA 1
ATOM 691 C C . CYS A 1 96 ? 11.368 -4.802 -6.777 1.00 95.50 96 CYS A C 1
ATOM 693 O O . CYS A 1 96 ? 10.412 -4.816 -6.013 1.00 95.50 96 CYS A O 1
ATOM 695 N N . GLU A 1 97 ? 12.623 -4.965 -6.350 1.00 95.94 97 GLU A N 1
ATOM 696 C CA . GLU A 1 97 ? 13.002 -5.213 -4.955 1.00 95.94 97 GLU A CA 1
ATOM 697 C C . GLU A 1 97 ? 12.470 -4.139 -3.987 1.00 95.94 97 GLU A C 1
ATOM 699 O O . GLU A 1 97 ? 12.085 -4.464 -2.867 1.00 95.94 97 GLU A O 1
ATOM 704 N N . ASN A 1 98 ? 12.378 -2.868 -4.404 1.00 96.69 98 ASN A N 1
ATOM 705 C CA . ASN A 1 98 ? 11.812 -1.809 -3.561 1.00 96.69 98 ASN A CA 1
ATOM 706 C C . ASN A 1 98 ? 10.291 -1.963 -3.415 1.00 96.69 98 ASN A C 1
ATOM 708 O O . ASN A 1 98 ? 9.749 -1.778 -2.325 1.00 96.69 98 ASN A O 1
ATOM 712 N N . TRP A 1 99 ? 9.600 -2.323 -4.498 1.00 96.56 99 TRP A N 1
ATOM 713 C CA . TRP A 1 99 ? 8.163 -2.604 -4.481 1.00 96.56 99 TRP A CA 1
ATOM 714 C C . TRP A 1 99 ? 7.841 -3.860 -3.662 1.00 96.56 99 TRP A C 1
ATOM 716 O O . TRP A 1 99 ? 6.885 -3.863 -2.886 1.00 96.56 99 TRP A O 1
ATOM 726 N N . GLU A 1 100 ? 8.660 -4.904 -3.786 1.00 95.44 100 GLU A N 1
ATOM 727 C CA . GLU A 1 100 ? 8.586 -6.131 -2.987 1.00 95.44 100 GLU A CA 1
ATOM 728 C C . GLU A 1 100 ? 8.868 -5.877 -1.509 1.00 95.44 100 GLU A C 1
ATOM 730 O O . GLU A 1 100 ? 8.136 -6.386 -0.661 1.00 95.44 100 GLU A O 1
ATOM 735 N N . ALA A 1 101 ? 9.857 -5.041 -1.185 1.00 94.94 101 ALA A N 1
ATOM 736 C CA . ALA A 1 101 ? 10.143 -4.655 0.191 1.00 94.94 101 ALA A CA 1
ATOM 737 C C . ALA A 1 101 ? 8.948 -3.940 0.838 1.00 94.94 101 ALA A C 1
ATOM 739 O O . ALA A 1 101 ? 8.565 -4.273 1.961 1.00 94.94 101 ALA A O 1
ATOM 740 N N . VAL A 1 102 ? 8.318 -2.998 0.125 1.00 95.81 102 VAL A N 1
ATOM 741 C CA . VAL A 1 102 ? 7.128 -2.290 0.624 1.00 95.81 102 VAL A CA 1
ATOM 742 C C . VAL A 1 102 ? 5.931 -3.232 0.745 1.00 95.81 102 VAL A C 1
ATOM 744 O O . VAL A 1 102 ? 5.328 -3.305 1.815 1.00 95.81 102 VAL A O 1
ATOM 747 N N . GLY A 1 103 ? 5.613 -3.998 -0.304 1.00 93.31 103 GLY A N 1
ATOM 748 C CA . GLY A 1 103 ? 4.493 -4.943 -0.298 1.00 93.31 103 GLY A CA 1
ATOM 749 C C . GLY A 1 103 ? 4.626 -6.006 0.795 1.00 93.31 103 GLY A C 1
ATOM 750 O O . GLY A 1 103 ? 3.692 -6.233 1.565 1.00 93.31 103 GLY A O 1
ATOM 751 N N . GLY A 1 104 ? 5.813 -6.603 0.926 1.00 92.56 104 GLY A N 1
ATOM 752 C CA . GLY A 1 104 ? 6.112 -7.578 1.970 1.00 92.56 104 GLY A CA 1
ATOM 753 C C . GLY A 1 104 ? 6.048 -6.982 3.378 1.00 92.56 104 GLY A C 1
ATOM 754 O O . GLY A 1 104 ? 5.528 -7.624 4.289 1.00 92.56 104 GLY A O 1
ATOM 755 N N . CYS A 1 105 ? 6.522 -5.747 3.568 1.00 94.19 105 CYS A N 1
ATOM 756 C CA . CYS A 1 105 ? 6.431 -5.051 4.853 1.00 94.19 105 CYS A CA 1
ATOM 757 C C . CYS A 1 105 ? 4.976 -4.864 5.309 1.00 94.19 105 CYS A C 1
ATOM 759 O O . CYS A 1 105 ? 4.658 -5.164 6.461 1.00 94.19 105 CYS A O 1
ATOM 761 N N . ILE A 1 106 ? 4.086 -4.445 4.404 1.00 90.38 106 ILE A N 1
ATOM 762 C CA . ILE A 1 106 ? 2.666 -4.241 4.717 1.00 90.38 106 ILE A CA 1
ATOM 763 C C . ILE A 1 106 ? 2.030 -5.568 5.121 1.00 90.38 106 ILE A C 1
ATOM 765 O O . ILE A 1 106 ? 1.531 -5.676 6.238 1.00 90.38 106 ILE A O 1
ATOM 769 N N . VAL A 1 107 ? 2.126 -6.601 4.275 1.00 87.62 107 VAL A N 1
ATOM 770 C CA . VAL A 1 107 ? 1.508 -7.919 4.525 1.00 87.62 107 VAL A CA 1
ATOM 771 C C . VAL A 1 107 ? 1.946 -8.504 5.870 1.00 87.62 107 VAL A C 1
ATOM 773 O O . VAL A 1 107 ? 1.104 -8.941 6.651 1.00 87.62 107 VAL A O 1
ATOM 776 N N . ASN A 1 108 ? 3.241 -8.434 6.189 1.00 86.62 108 ASN A N 1
ATOM 777 C CA . ASN A 1 108 ? 3.791 -8.977 7.436 1.00 86.62 108 ASN A CA 1
ATOM 778 C C . ASN A 1 108 ? 3.360 -8.215 8.700 1.00 86.62 108 ASN A C 1
ATOM 780 O O . ASN A 1 108 ? 3.613 -8.672 9.813 1.00 86.62 108 ASN A O 1
ATOM 784 N N . SER A 1 109 ? 2.744 -7.045 8.552 1.00 86.12 109 SER A N 1
ATOM 785 C CA . SER A 1 109 ? 2.396 -6.161 9.665 1.00 86.12 109 SER A CA 1
ATOM 786 C C . SER A 1 109 ? 0.891 -6.020 9.907 1.00 86.12 109 SER A C 1
ATOM 788 O O . SER A 1 109 ? 0.495 -5.460 10.929 1.00 86.12 109 SER A O 1
ATOM 790 N N . LEU A 1 110 ? 0.049 -6.565 9.022 1.00 82.50 110 LEU A N 1
ATOM 791 C CA . LEU A 1 110 ? -1.411 -6.428 9.081 1.00 82.50 110 LEU A CA 1
ATOM 792 C C . LEU A 1 110 ? -2.022 -6.965 10.382 1.00 82.50 110 LEU A C 1
ATOM 794 O O . LEU A 1 110 ? -2.889 -6.319 10.970 1.00 82.50 110 LEU A O 1
ATOM 798 N N . GLU A 1 111 ? -1.533 -8.102 10.882 1.00 78.81 111 GLU A N 1
ATOM 799 C CA . GLU A 1 111 ? -1.971 -8.640 12.177 1.00 78.81 111 GLU A CA 1
ATOM 800 C C . GLU A 1 111 ? -1.634 -7.671 13.322 1.00 78.81 111 GLU A C 1
ATOM 802 O O . GLU A 1 111 ? -2.472 -7.383 14.173 1.00 78.81 111 GLU A O 1
ATOM 807 N N . THR A 1 112 ? -0.432 -7.081 13.295 1.00 81.62 112 THR A N 1
ATOM 808 C CA . THR A 1 112 ? 0.011 -6.102 14.305 1.00 81.62 112 THR A CA 1
ATOM 809 C C . THR A 1 112 ? -0.798 -4.805 14.235 1.00 81.62 112 THR A C 1
ATOM 811 O O . THR A 1 112 ? -1.101 -4.208 15.270 1.00 81.62 112 THR A O 1
ATOM 814 N N . VAL A 1 113 ? -1.183 -4.372 13.031 1.00 82.44 113 VAL A N 1
ATOM 815 C CA . VAL A 1 113 ? -2.076 -3.224 12.820 1.00 82.44 113 VAL A CA 1
ATOM 816 C C . VAL A 1 113 ? -3.425 -3.476 13.493 1.00 82.44 113 VAL A C 1
ATOM 818 O O . VAL A 1 113 ? -3.874 -2.645 14.286 1.00 82.44 113 VAL A O 1
ATOM 821 N N . CYS A 1 114 ? -4.039 -4.639 13.262 1.00 77.31 114 CYS A N 1
ATOM 822 C CA . CYS A 1 114 ? -5.322 -4.968 13.880 1.00 77.31 114 CYS A CA 1
ATOM 823 C C . CYS A 1 114 ? -5.250 -5.138 15.404 1.00 77.31 114 CYS A C 1
ATOM 825 O O . CYS A 1 114 ? -6.171 -4.709 16.108 1.00 77.31 114 CYS A O 1
ATOM 827 N N . ASP A 1 115 ? -4.154 -5.686 15.929 1.00 76.69 115 ASP A N 1
ATOM 828 C CA . ASP A 1 115 ? -3.887 -5.736 17.371 1.00 76.69 115 ASP A CA 1
ATOM 829 C C . ASP A 1 115 ? -3.753 -4.324 17.979 1.00 76.69 115 ASP A C 1
ATOM 831 O O . ASP A 1 115 ? -4.207 -4.076 19.099 1.00 76.69 115 ASP A O 1
ATOM 835 N N . GLY A 1 116 ? -3.134 -3.383 17.257 1.00 64.81 116 GLY A N 1
ATOM 836 C CA . GLY A 1 116 ? -2.846 -2.027 17.732 1.00 64.81 116 GLY A CA 1
ATOM 837 C C . GLY A 1 116 ? -4.047 -1.075 17.769 1.00 64.81 116 GLY A C 1
ATOM 838 O O . GLY A 1 116 ? -4.086 -0.193 18.630 1.00 64.81 116 GLY A O 1
ATOM 839 N N . VAL A 1 117 ? -5.025 -1.245 16.872 1.00 63.09 117 VAL A N 1
ATOM 840 C CA . VAL A 1 117 ? -6.219 -0.377 16.785 1.00 63.09 117 VAL A CA 1
ATOM 841 C C . VAL A 1 117 ? -7.187 -0.616 17.948 1.00 63.09 117 VAL A C 1
ATOM 843 O O . VAL A 1 117 ? -7.746 0.338 18.479 1.00 63.09 117 VAL A O 1
ATOM 846 N N . TYR A 1 118 ? -7.357 -1.868 18.381 1.00 56.94 118 TYR A N 1
ATOM 847 C CA . TYR A 1 118 ? -8.427 -2.256 19.315 1.00 56.94 118 TYR A CA 1
ATOM 848 C C . TYR A 1 118 ? -7.949 -2.647 20.723 1.00 56.94 118 TYR A C 1
ATOM 850 O O . TYR A 1 118 ? -8.763 -3.003 21.571 1.00 56.94 118 TYR A O 1
ATOM 858 N N . ARG A 1 119 ? -6.639 -2.565 21.005 1.00 54.22 119 ARG A N 1
ATOM 859 C CA . ARG A 1 119 ? -6.089 -2.643 22.376 1.00 54.22 119 ARG A CA 1
ATOM 860 C C . ARG A 1 119 ? -6.006 -1.285 23.089 1.00 54.22 119 ARG A C 1
ATOM 862 O O . ARG A 1 119 ? -5.399 -1.211 24.158 1.00 54.22 119 ARG A O 1
ATOM 869 N N . ARG A 1 120 ? -6.560 -0.222 22.500 1.00 46.16 120 ARG A N 1
ATOM 870 C CA . ARG A 1 120 ? -6.636 1.118 23.101 1.00 46.16 120 ARG A CA 1
ATOM 871 C C . ARG A 1 120 ? -7.981 1.372 23.759 1.00 46.16 120 ARG A C 1
ATOM 873 O O . ARG A 1 120 ? -8.999 0.926 23.191 1.00 46.16 120 ARG A O 1
#

Organism: NCBI:txid39272

Sequence (120 aa):
MIIEHAHGSPECLAELGRELDVVWATWEACMAENHPCLPQCTFEREGATDGGTMTLGSWSAQIRGRLSAGLCDALDANMAQCLSAVGGSVGADSPCENWEAVGGCIVNSLETVCDGVYRR

Secondary structure (DSSP, 8-state):
-------S-HHHHHHHHHHHHHHHHHHHHHHHTT-S-HHHHHHHHHT--BTTBB-HHHHHHHHBTTB-HHHHHHHHHHHHHHHHTTTS-B-TTS-HHHHHHHHHHHHTTHHHHHHHHH--

pLDDT: mean 86.59, std 15.31, range [34.09, 97.56]

Radius of gyration: 14.58 Å; chains: 1; bounding box: 28×39×40 Å